Protein AF-A0A849KJQ4-F1 (afdb_monomer)

Organism: NCBI:txid2732512

Secondary structure (DSSP, 8-state):
--EEEEEEPPTTT-SSEEEEEE--SS---HHHHHHHHHHHHHHHS-GGGSEEEEEEESS--B-TTSPBPP--S--

Radius of gyration: 12.81 Å; Cα contacts (8 Å, |Δi|>4): 97; chains: 1; bounding box: 34×27×34 Å

Structure (mmCIF, N/CA/C/O backbone):
data_AF-A0A849KJQ4-F1
#
_entry.id   AF-A0A849KJQ4-F1
#
loop_
_atom_site.group_PDB
_atom_site.id
_atom_site.type_symbol
_atom_site.label_atom_id
_atom_site.label_alt_id
_atom_site.label_comp_id
_atom_site.label_asym_id
_atom_site.label_entity_id
_atom_site.label_seq_id
_atom_site.pdbx_PDB_ins_code
_atom_site.Cartn_x
_atom_site.Cartn_y
_atom_site.Cartn_z
_atom_site.occupancy
_atom_site.B_iso_or_equiv
_atom_site.auth_seq_id
_atom_site.auth_comp_id
_atom_site.auth_asym_id
_atom_site.auth_atom_id
_atom_site.pdbx_PDB_model_num
ATOM 1 N N . MET A 1 1 ? 1.837 -1.212 13.900 1.00 65.50 1 MET A N 1
ATOM 2 C CA . MET A 1 1 ? 1.104 -1.906 12.815 1.00 65.50 1 MET A CA 1
ATOM 3 C C . MET A 1 1 ? 0.533 -3.193 13.373 1.00 65.50 1 MET A C 1
ATOM 5 O O . MET A 1 1 ? 1.120 -3.709 14.317 1.00 65.50 1 MET A O 1
ATOM 9 N N . LEU A 1 2 ? -0.592 -3.673 12.843 1.00 85.38 2 LEU A N 1
ATOM 10 C CA . LEU A 1 2 ? -1.155 -4.973 13.244 1.00 85.38 2 LEU A CA 1
ATOM 11 C C . LEU A 1 2 ? -0.908 -6.064 12.226 1.00 85.38 2 LEU A C 1
ATOM 13 O O . LEU A 1 2 ? -0.731 -7.212 12.607 1.00 85.38 2 LEU A O 1
ATOM 17 N N . ASP A 1 3 ? -0.924 -5.682 10.957 1.00 92.88 3 ASP A N 1
ATOM 18 C CA . ASP A 1 3 ? -0.784 -6.600 9.848 1.00 92.88 3 ASP A CA 1
ATOM 19 C C . ASP A 1 3 ? -0.358 -5.823 8.600 1.00 92.88 3 ASP A C 1
ATOM 21 O O . ASP A 1 3 ? -0.489 -4.590 8.541 1.00 92.88 3 ASP A O 1
ATOM 25 N N . ALA A 1 4 ? 0.146 -6.540 7.608 1.00 95.44 4 ALA A N 1
ATOM 26 C CA . ALA A 1 4 ? 0.503 -5.992 6.315 1.00 95.44 4 ALA A CA 1
ATOM 27 C C . ALA A 1 4 ? 0.396 -7.063 5.227 1.00 95.44 4 ALA A C 1
ATOM 29 O O . ALA A 1 4 ? 0.746 -8.221 5.431 1.00 95.44 4 ALA A O 1
ATOM 30 N N . ALA A 1 5 ? -0.026 -6.651 4.036 1.00 97.19 5 ALA A N 1
ATOM 31 C CA . ALA A 1 5 ? 0.007 -7.489 2.847 1.00 97.19 5 ALA A CA 1
ATOM 32 C C . ALA A 1 5 ? 0.790 -6.791 1.738 1.00 97.19 5 ALA A C 1
ATOM 34 O O . ALA A 1 5 ? 0.609 -5.598 1.498 1.00 97.19 5 ALA A O 1
ATOM 35 N N . VAL A 1 6 ? 1.623 -7.548 1.026 1.00 96.81 6 VAL A N 1
ATOM 36 C CA . VAL A 1 6 ? 2.357 -7.080 -0.154 1.00 96.81 6 VAL A CA 1
ATOM 37 C C . VAL A 1 6 ? 1.933 -7.916 -1.354 1.00 96.81 6 VAL A C 1
ATOM 39 O O . VAL A 1 6 ? 1.834 -9.139 -1.267 1.00 96.81 6 VAL A O 1
ATOM 42 N N . ARG A 1 7 ? 1.654 -7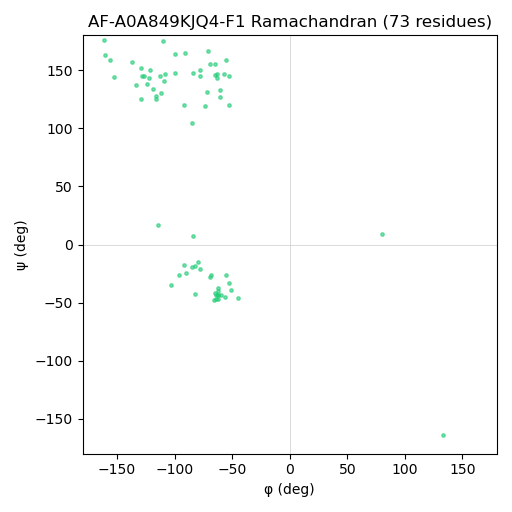.254 -2.477 1.00 97.38 7 ARG A N 1
ATOM 43 C CA . ARG A 1 7 ? 1.274 -7.889 -3.743 1.00 97.38 7 ARG A CA 1
ATOM 44 C C . ARG A 1 7 ? 2.004 -7.225 -4.905 1.00 97.38 7 ARG A C 1
ATOM 46 O O . ARG A 1 7 ? 2.403 -6.066 -4.812 1.00 97.38 7 ARG A O 1
ATOM 53 N N . LEU A 1 8 ? 2.145 -7.945 -6.015 1.00 97.31 8 LEU A N 1
ATOM 54 C CA . LEU A 1 8 ? 2.454 -7.308 -7.294 1.00 97.31 8 LEU A CA 1
ATOM 55 C C . LEU A 1 8 ? 1.293 -6.388 -7.685 1.00 97.31 8 LEU A C 1
ATOM 57 O O . LEU A 1 8 ? 0.127 -6.697 -7.428 1.00 97.31 8 LEU A O 1
ATOM 61 N N . MET A 1 9 ? 1.626 -5.254 -8.291 1.00 97.12 9 MET A N 1
ATOM 62 C CA . MET A 1 9 ? 0.659 -4.427 -8.998 1.00 97.12 9 MET A CA 1
ATOM 63 C C . MET A 1 9 ? -0.026 -5.253 -10.084 1.00 97.12 9 MET A C 1
ATOM 65 O O . MET A 1 9 ? 0.571 -6.155 -10.681 1.00 97.12 9 MET A O 1
ATOM 69 N N . ARG A 1 10 ? -1.298 -4.944 -10.324 1.00 95.38 10 ARG A N 1
ATOM 70 C CA . ARG A 1 10 ? -2.006 -5.469 -11.486 1.00 95.38 10 ARG A CA 1
ATOM 71 C C . ARG A 1 10 ? -1.367 -4.914 -12.761 1.00 95.38 10 ARG A C 1
ATOM 73 O O . ARG A 1 10 ? -0.785 -3.830 -12.713 1.00 95.38 10 ARG A O 1
ATOM 80 N N . PRO A 1 11 ? -1.503 -5.603 -13.907 1.00 94.69 11 PRO A N 1
ATOM 81 C CA . PRO A 1 11 ? -0.911 -5.141 -15.161 1.00 94.69 11 PRO A CA 1
ATOM 82 C C . PRO A 1 11 ? -1.278 -3.697 -15.541 1.00 94.69 11 PRO A C 1
ATOM 84 O O . PRO A 1 11 ? -0.449 -3.000 -16.115 1.00 94.69 11 PRO A O 1
ATOM 87 N N . ASP A 1 12 ? -2.486 -3.240 -15.196 1.00 94.88 12 ASP A N 1
ATOM 88 C CA . ASP A 1 12 ? -2.966 -1.873 -15.430 1.00 94.88 12 ASP A CA 1
ATOM 89 C C . ASP A 1 12 ? -2.424 -0.839 -14.426 1.00 94.88 12 ASP A C 1
ATOM 91 O O . ASP A 1 12 ? -2.389 0.348 -14.728 1.00 94.88 12 ASP A O 1
ATOM 95 N N . GLU A 1 13 ? -1.965 -1.273 -13.252 1.00 95.44 13 GLU A N 1
ATOM 96 C CA . GLU A 1 13 ? -1.391 -0.419 -12.201 1.00 95.44 13 GLU A CA 1
ATOM 97 C C . GLU A 1 13 ? 0.135 -0.255 -12.353 1.00 95.44 13 GLU A C 1
ATOM 99 O O . GLU A 1 13 ? 0.725 0.719 -11.875 1.00 95.44 13 GLU A O 1
ATOM 104 N N . GLY A 1 14 ? 0.794 -1.223 -13.002 1.00 94.88 14 GLY A N 1
ATOM 105 C CA . GLY A 1 14 ? 2.229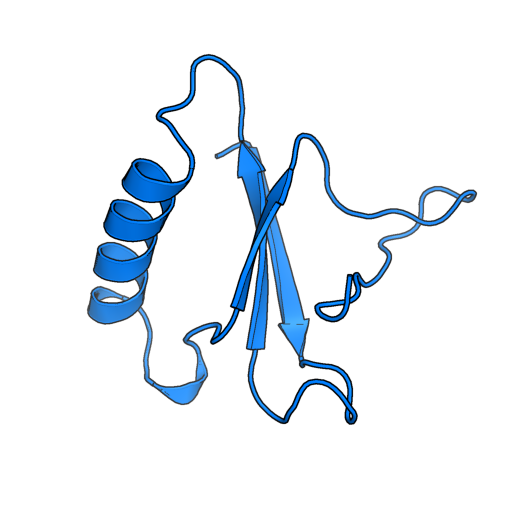 -1.229 -13.276 1.00 94.88 14 GLY A CA 1
ATOM 106 C C . GLY A 1 14 ? 2.911 -2.561 -12.952 1.00 94.88 14 GLY A C 1
ATOM 107 O O . GLY A 1 14 ? 2.280 -3.596 -12.784 1.00 94.88 14 GLY A O 1
ATOM 108 N N . THR A 1 15 ? 4.242 -2.539 -12.862 1.00 94.81 15 THR A N 1
ATOM 109 C CA . THR A 1 15 ? 5.082 -3.749 -12.713 1.00 94.81 15 THR A CA 1
ATOM 110 C C . THR A 1 15 ? 5.826 -3.818 -11.376 1.00 94.81 15 THR A C 1
ATOM 112 O O . THR A 1 15 ? 6.814 -4.537 -11.234 1.00 94.81 15 THR A O 1
ATOM 115 N N . ARG A 1 16 ? 5.397 -3.029 -10.386 1.00 96.44 16 ARG A N 1
ATOM 116 C CA . ARG A 1 16 ? 6.062 -2.890 -9.079 1.00 96.44 16 ARG A CA 1
ATOM 117 C C . ARG A 1 16 ? 5.234 -3.528 -7.965 1.00 96.44 16 ARG A C 1
ATOM 119 O O . ARG A 1 16 ? 4.128 -3.999 -8.194 1.00 96.44 16 ARG A O 1
ATOM 126 N N . LEU A 1 17 ? 5.770 -3.558 -6.749 1.00 97.88 17 LEU A N 1
ATOM 127 C CA . LEU A 1 17 ? 5.027 -4.003 -5.570 1.00 97.88 17 LEU A 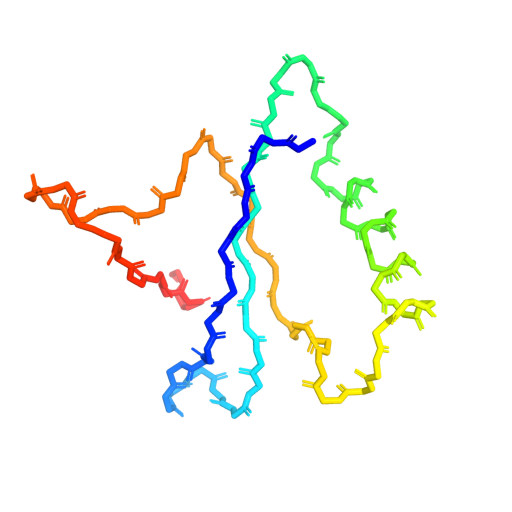CA 1
ATOM 128 C C . LEU A 1 17 ? 4.070 -2.908 -5.073 1.00 97.88 17 LEU A C 1
ATOM 130 O O . LEU A 1 17 ? 4.359 -1.714 -5.189 1.00 97.88 17 LEU A O 1
ATOM 134 N N . LYS A 1 18 ? 2.961 -3.326 -4.467 1.00 97.75 18 LYS A N 1
ATOM 135 C CA . LYS A 1 18 ? 2.043 -2.499 -3.679 1.00 97.75 18 LYS A CA 1
ATOM 136 C C . LYS A 1 18 ? 1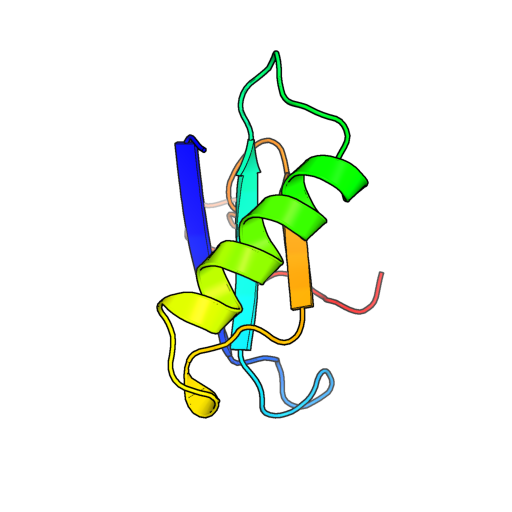.840 -3.125 -2.301 1.00 97.75 18 LYS A C 1
ATOM 138 O O . LYS A 1 18 ? 1.825 -4.350 -2.173 1.00 97.75 18 LYS A O 1
ATOM 143 N N . ALA A 1 19 ? 1.682 -2.292 -1.279 1.00 97.88 19 ALA A N 1
ATOM 144 C CA . ALA A 1 19 ? 1.484 -2.727 0.097 1.00 97.88 19 ALA A CA 1
ATOM 145 C C . ALA A 1 19 ? 0.180 -2.177 0.683 1.00 97.88 19 ALA A C 1
ATOM 147 O O . ALA A 1 19 ? -0.206 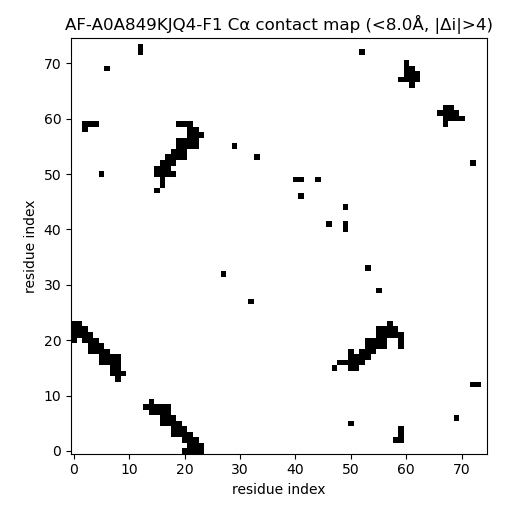-1.037 0.421 1.00 97.88 19 ALA A O 1
ATOM 148 N N . PHE A 1 20 ? -0.477 -2.994 1.496 1.00 97.56 20 PHE A N 1
ATOM 149 C CA . PHE A 1 20 ? -1.597 -2.602 2.336 1.00 97.56 20 PHE A CA 1
ATOM 150 C C . PHE A 1 20 ? -1.191 -2.771 3.793 1.00 97.56 20 PHE A C 1
ATOM 152 O O . PHE A 1 20 ? -0.771 -3.854 4.195 1.00 97.56 20 PHE A O 1
ATOM 159 N N . ILE A 1 21 ? -1.322 -1.712 4.580 1.00 96.44 21 ILE A N 1
ATOM 160 C CA . ILE A 1 21 ? -0.867 -1.657 5.964 1.00 96.44 21 ILE A CA 1
ATOM 161 C C . ILE A 1 21 ? -2.064 -1.473 6.890 1.00 96.44 21 ILE A C 1
ATOM 163 O O . ILE A 1 21 ? -2.844 -0.530 6.738 1.00 96.44 21 ILE A O 1
ATOM 167 N N . VAL A 1 22 ? -2.173 -2.344 7.894 1.00 95.12 22 VAL A N 1
ATOM 168 C CA . VAL A 1 22 ? -3.210 -2.248 8.921 1.00 95.12 22 VAL A CA 1
ATOM 169 C C . VAL A 1 22 ? -2.709 -1.438 10.113 1.00 95.12 22 VAL A C 1
ATOM 171 O O . VAL A 1 22 ? -1.733 -1.798 10.790 1.00 95.12 22 VAL A O 1
ATOM 174 N N . THR A 1 23 ? -3.400 -0.336 10.396 1.00 93.44 23 THR A N 1
ATOM 175 C CA . THR A 1 23 ? -3.108 0.546 11.532 1.00 93.44 23 THR A CA 1
ATOM 176 C C . THR A 1 23 ? -4.058 0.270 12.696 1.00 93.44 23 THR A C 1
ATOM 178 O O . THR A 1 23 ? -5.209 -0.116 12.505 1.00 93.44 23 THR A O 1
ATOM 181 N N . ARG A 1 24 ? -3.568 0.446 13.932 1.00 88.00 24 ARG A N 1
ATOM 182 C CA . ARG A 1 24 ? -4.389 0.375 15.149 1.00 88.00 24 ARG A CA 1
ATOM 183 C C . ARG A 1 24 ? -4.486 1.763 15.770 1.00 88.00 24 ARG A C 1
ATOM 185 O O . ARG A 1 24 ? -3.435 2.357 15.994 1.00 88.00 24 ARG A O 1
ATOM 192 N N . PRO A 1 25 ? -5.686 2.249 16.108 1.00 85.81 25 PRO A N 1
ATOM 193 C CA . PRO A 1 25 ? -5.828 3.438 16.931 1.00 85.81 25 PRO A CA 1
ATOM 194 C C . PRO A 1 25 ? -5.243 3.252 18.349 1.00 85.81 25 PRO A C 1
ATOM 196 O O . PRO A 1 25 ? -5.358 2.162 18.912 1.00 85.81 25 PRO A O 1
ATOM 199 N N . PRO A 1 26 ? -4.679 4.308 18.957 1.00 88.75 26 PRO A N 1
ATOM 200 C CA . PRO A 1 26 ? -4.332 5.573 18.318 1.00 88.75 26 PRO A CA 1
ATOM 201 C C . PRO A 1 26 ? -3.116 5.390 17.394 1.00 88.75 26 PRO A C 1
ATOM 203 O O . PRO A 1 26 ? -2.102 4.820 17.789 1.00 88.75 26 PRO A O 1
ATOM 206 N N . ALA A 1 27 ? -3.224 5.880 16.159 1.00 86.62 27 ALA A N 1
ATOM 207 C CA . ALA A 1 27 ? -2.126 5.913 15.197 1.00 86.62 27 ALA A CA 1
ATOM 208 C C . ALA A 1 27 ? -1.862 7.365 14.771 1.00 86.62 27 ALA A C 1
ATOM 210 O O . ALA A 1 27 ? -2.811 8.156 14.731 1.00 86.62 27 ALA A O 1
ATOM 211 N N . PRO A 1 28 ? -0.610 7.718 14.425 1.00 90.12 28 PRO A N 1
ATOM 212 C CA . PRO A 1 28 ? -0.316 8.993 13.785 1.00 90.12 28 PRO A CA 1
ATOM 213 C C . PRO A 1 28 ? -1.139 9.191 12.503 1.00 90.12 28 PRO A C 1
ATOM 215 O O . PRO A 1 28 ? -1.572 8.207 11.888 1.00 90.12 28 PRO A O 1
ATOM 218 N N . PRO A 1 29 ? -1.317 10.444 12.051 1.00 91.19 29 PRO A N 1
ATOM 219 C CA . PRO A 1 29 ? -1.903 10.723 10.748 1.00 91.19 29 PRO A CA 1
ATOM 220 C C . PRO A 1 29 ? -1.178 9.957 9.638 1.00 91.19 29 PRO A C 1
ATOM 222 O O . PRO A 1 29 ? 0.045 9.794 9.675 1.00 91.19 29 PRO A O 1
ATOM 225 N N . ALA A 1 30 ? -1.927 9.524 8.622 1.00 90.06 30 ALA A N 1
ATOM 226 C CA . ALA A 1 30 ? -1.389 8.722 7.525 1.00 90.06 30 ALA A CA 1
ATOM 227 C C . ALA A 1 30 ? -0.126 9.316 6.858 1.00 90.06 30 ALA A C 1
ATOM 229 O O . ALA A 1 30 ? 0.787 8.537 6.594 1.00 90.06 30 ALA A O 1
ATOM 230 N N . PRO A 1 31 ? 0.008 10.644 6.641 1.00 93.69 31 PRO A N 1
ATOM 231 C CA . PRO A 1 31 ? 1.231 11.215 6.069 1.00 93.69 31 PRO A CA 1
ATOM 232 C C . PRO A 1 31 ? 2.479 11.008 6.936 1.00 93.69 31 PRO A C 1
ATOM 234 O O . PRO A 1 31 ? 3.543 10.697 6.410 1.00 93.69 31 PRO A O 1
ATOM 237 N N . THR A 1 32 ? 2.352 11.140 8.260 1.00 94.06 32 THR A N 1
ATOM 238 C CA . THR A 1 32 ? 3.460 10.913 9.202 1.00 94.06 32 THR A CA 1
ATOM 239 C C . THR A 1 32 ? 3.875 9.450 9.186 1.00 94.06 32 THR A C 1
ATOM 241 O O . THR A 1 32 ? 5.046 9.135 9.007 1.00 94.06 32 THR A O 1
ATOM 244 N N . LEU A 1 33 ? 2.894 8.549 9.278 1.00 92.50 33 LEU A N 1
ATOM 245 C CA . LEU A 1 33 ? 3.155 7.115 9.242 1.00 92.50 33 LEU A CA 1
ATOM 246 C C . LEU A 1 33 ? 3.783 6.678 7.911 1.00 92.50 33 LEU A C 1
ATOM 248 O O . LEU A 1 33 ? 4.646 5.804 7.893 1.00 92.50 33 LEU A O 1
AT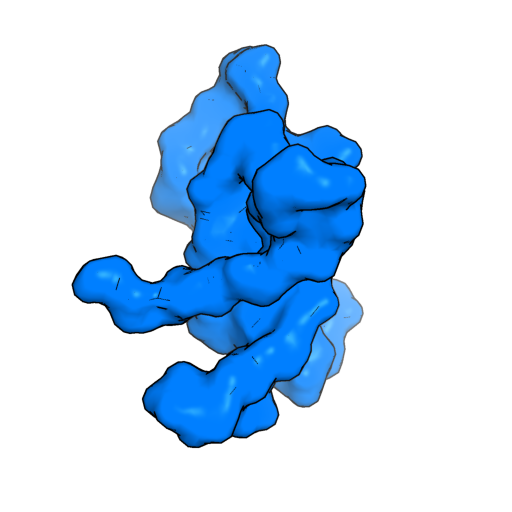OM 252 N N . LEU A 1 34 ? 3.354 7.283 6.802 1.00 94.56 34 LEU A N 1
ATOM 253 C CA . LEU A 1 34 ? 3.921 7.028 5.484 1.00 94.56 34 LEU A CA 1
ATOM 254 C C . LEU A 1 34 ? 5.385 7.464 5.407 1.00 94.56 34 LEU A C 1
ATOM 256 O O . LEU A 1 34 ? 6.195 6.711 4.878 1.00 94.56 34 LEU A O 1
ATOM 260 N N . ALA A 1 35 ? 5.731 8.638 5.940 1.00 95.56 35 ALA A N 1
ATOM 261 C CA . ALA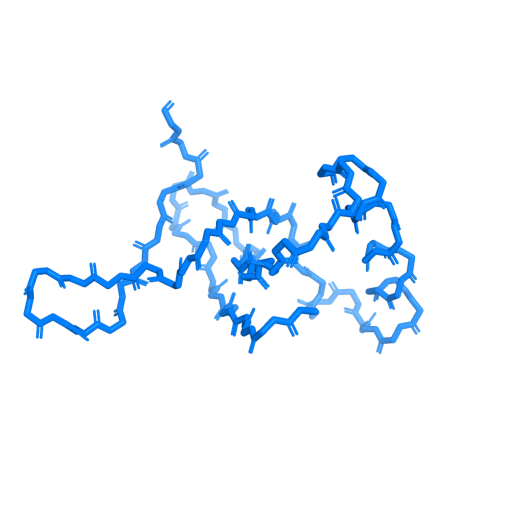 A 1 35 ? 7.106 9.131 5.943 1.00 95.56 35 ALA A CA 1
ATOM 262 C C . ALA A 1 35 ? 8.040 8.214 6.750 1.00 95.56 35 ALA A C 1
ATOM 264 O O . ALA A 1 35 ? 9.092 7.814 6.248 1.00 95.56 35 ALA A O 1
ATOM 265 N N . ASP A 1 36 ? 7.621 7.817 7.955 1.00 94.12 36 ASP A N 1
ATOM 266 C CA . ASP A 1 36 ? 8.393 6.909 8.812 1.00 94.12 36 ASP A CA 1
ATOM 267 C C . ASP A 1 36 ? 8.584 5.537 8.148 1.00 94.12 36 ASP A C 1
ATOM 269 O O . ASP A 1 36 ? 9.684 4.978 8.132 1.00 94.12 36 ASP A O 1
ATOM 273 N N . LEU A 1 37 ? 7.513 5.004 7.551 1.00 94.56 37 LEU A N 1
ATOM 274 C CA . LEU A 1 37 ? 7.552 3.732 6.839 1.00 94.56 37 LEU A CA 1
ATOM 275 C C . LEU A 1 37 ? 8.444 3.804 5.597 1.00 94.56 37 LEU A C 1
ATOM 277 O O . LEU A 1 37 ? 9.206 2.874 5.347 1.00 94.56 37 LEU A O 1
ATOM 281 N N . GLN A 1 38 ? 8.379 4.896 4.837 1.00 95.69 38 GLN A N 1
ATOM 282 C CA . GLN A 1 38 ? 9.212 5.088 3.654 1.00 95.69 38 GLN A CA 1
ATOM 283 C C . GLN A 1 38 ? 10.696 5.129 4.032 1.00 95.69 38 GLN A C 1
ATOM 285 O O . GLN A 1 38 ? 11.503 4.450 3.402 1.00 95.69 38 GLN A O 1
ATOM 290 N N . HIS A 1 39 ? 11.047 5.837 5.109 1.00 96.50 39 HIS A N 1
ATOM 291 C CA . HIS A 1 39 ? 12.419 5.870 5.612 1.00 96.50 39 HIS A CA 1
ATOM 292 C C . HIS A 1 39 ? 12.928 4.473 5.994 1.00 96.50 39 HIS A C 1
ATOM 294 O O . HIS A 1 39 ? 14.047 4.098 5.644 1.00 96.50 39 HIS A O 1
ATOM 300 N N . TRP A 1 40 ? 12.096 3.681 6.675 1.00 96.19 40 TRP A N 1
ATOM 301 C CA . TRP A 1 40 ? 12.428 2.297 7.007 1.00 96.19 40 TRP A CA 1
ATOM 302 C C . TRP A 1 40 ? 12.587 1.426 5.750 1.00 96.19 40 TRP A C 1
ATOM 304 O O . TRP A 1 40 ? 13.593 0.736 5.614 1.00 96.19 40 TRP A O 1
ATOM 314 N N . ILE A 1 41 ? 11.655 1.509 4.794 1.00 96.69 41 ILE A N 1
ATOM 315 C CA . ILE A 1 41 ? 11.713 0.778 3.515 1.00 96.69 41 ILE A CA 1
ATOM 316 C C . ILE A 1 41 ? 13.010 1.092 2.767 1.00 96.69 41 ILE A C 1
ATOM 318 O O . ILE A 1 41 ? 13.669 0.185 2.263 1.00 96.69 41 ILE A O 1
ATOM 322 N N . ASP A 1 42 ? 13.392 2.365 2.694 1.00 96.62 42 ASP A N 1
ATOM 323 C CA . ASP A 1 42 ? 14.577 2.781 1.948 1.00 96.62 42 ASP A CA 1
ATOM 324 C C . ASP A 1 42 ? 15.886 2.313 2.585 1.00 96.62 42 ASP A C 1
ATOM 326 O O . ASP A 1 42 ? 16.869 2.108 1.865 1.00 96.62 42 ASP A O 1
ATOM 330 N N . ARG A 1 43 ? 15.888 2.127 3.909 1.00 97.62 43 ARG A N 1
ATOM 331 C CA . ARG A 1 43 ? 17.037 1.631 4.665 1.00 97.62 43 ARG A CA 1
ATOM 332 C C . ARG A 1 43 ? 17.151 0.109 4.630 1.00 97.62 43 ARG A C 1
ATOM 334 O O . ARG A 1 43 ? 18.258 -0.396 4.490 1.00 97.62 43 ARG A O 1
ATOM 341 N N . GLU A 1 44 ? 16.035 -0.604 4.768 1.00 98.00 44 GLU A N 1
ATOM 342 C CA . GLU A 1 44 ? 16.043 -2.060 4.971 1.00 98.00 44 GLU A CA 1
ATOM 343 C C . GLU A 1 44 ? 15.850 -2.870 3.683 1.00 98.00 44 GLU A C 1
ATOM 345 O O . GLU A 1 44 ? 16.283 -4.018 3.619 1.00 98.00 44 GLU A O 1
ATOM 350 N N . LEU A 1 45 ? 15.193 -2.311 2.659 1.00 97.12 45 LEU A N 1
ATOM 351 C CA . LEU A 1 45 ? 14.813 -3.059 1.458 1.00 97.12 45 LEU A CA 1
ATOM 352 C C . LEU A 1 45 ? 15.637 -2.649 0.237 1.00 97.12 45 LEU A C 1
ATOM 354 O O . LEU A 1 45 ? 15.879 -1.464 -0.032 1.00 97.12 45 LEU A O 1
ATOM 358 N N . SER A 1 46 ? 16.011 -3.635 -0.577 1.00 96.75 46 SER A N 1
ATOM 359 C CA . SER A 1 46 ? 16.618 -3.388 -1.882 1.00 96.75 46 SER A CA 1
ATOM 360 C C . SER A 1 46 ? 15.596 -2.787 -2.848 1.00 96.75 46 SER A C 1
ATOM 362 O O . SER A 1 46 ? 14.389 -2.981 -2.715 1.00 96.75 46 SER A O 1
ATOM 364 N N . THR A 1 47 ? 16.064 -2.060 -3.864 1.00 95.00 47 THR A N 1
ATOM 365 C CA . THR A 1 47 ? 15.198 -1.387 -4.844 1.00 95.00 47 THR A CA 1
ATOM 366 C C . THR A 1 47 ? 14.031 -2.232 -5.379 1.00 95.00 47 THR A C 1
ATOM 368 O O . THR A 1 47 ? 12.934 -1.677 -5.434 1.00 95.00 47 THR A O 1
ATOM 371 N N . PRO A 1 48 ? 14.178 -3.510 -5.793 1.00 94.38 48 PRO A N 1
ATOM 372 C CA . PRO A 1 48 ? 13.042 -4.304 -6.281 1.00 94.38 48 PRO A CA 1
ATOM 373 C C . PRO A 1 48 ? 12.015 -4.665 -5.195 1.00 94.38 48 PRO A C 1
ATOM 375 O O . PRO A 1 48 ? 10.838 -4.819 -5.513 1.00 94.38 48 PRO A O 1
ATOM 378 N N . GLU A 1 49 ? 12.427 -4.746 -3.930 1.00 96.00 49 GLU A N 1
ATOM 379 C CA . GLU A 1 49 ? 11.570 -5.105 -2.791 1.00 96.00 49 GLU A CA 1
ATOM 380 C C . GLU A 1 49 ? 10.707 -3.932 -2.306 1.00 96.00 49 GLU A C 1
ATOM 382 O O . GLU A 1 49 ? 9.728 -4.137 -1.593 1.00 96.00 49 GLU A O 1
ATOM 387 N N . ARG A 1 50 ? 11.029 -2.697 -2.714 1.00 97.25 50 ARG A N 1
ATOM 388 C CA . ARG A 1 50 ? 10.301 -1.492 -2.290 1.00 97.25 50 ARG A CA 1
ATOM 389 C C . ARG A 1 50 ? 8.932 -1.399 -2.976 1.00 97.25 50 ARG A C 1
ATOM 391 O O . ARG A 1 50 ? 8.887 -1.269 -4.215 1.00 97.25 50 ARG A O 1
ATOM 398 N N . PRO A 1 51 ? 7.820 -1.399 -2.209 1.00 97.25 51 PRO A N 1
ATOM 399 C CA . PRO A 1 51 ? 6.501 -1.078 -2.734 1.00 97.25 51 PRO A CA 1
ATOM 400 C C . PRO A 1 51 ? 6.473 0.344 -3.287 1.00 97.25 51 PRO A C 1
ATOM 402 O O . PRO A 1 51 ? 6.923 1.281 -2.638 1.00 97.25 51 PRO A O 1
ATOM 405 N N . LYS A 1 52 ? 5.923 0.510 -4.489 1.00 96.19 52 LYS A N 1
ATOM 406 C CA . LYS A 1 52 ? 5.745 1.825 -5.120 1.00 96.19 52 LYS A CA 1
ATOM 407 C C . LYS A 1 52 ? 4.447 2.509 -4.676 1.00 96.19 52 LYS A C 1
ATOM 409 O O . LYS A 1 52 ? 4.311 3.718 -4.824 1.00 96.19 52 LYS A O 1
ATOM 414 N N . ALA A 1 53 ? 3.500 1.742 -4.141 1.00 95.88 53 ALA A N 1
ATOM 415 C CA . ALA A 1 53 ? 2.243 2.249 -3.609 1.00 95.88 53 ALA A CA 1
ATOM 416 C C . ALA A 1 53 ? 1.953 1.620 -2.246 1.00 95.88 53 ALA A C 1
ATOM 418 O O . ALA A 1 53 ? 2.123 0.412 -2.067 1.00 95.88 53 ALA A O 1
ATOM 419 N N . ILE A 1 54 ? 1.491 2.439 -1.304 1.00 96.38 54 ILE A N 1
ATOM 420 C CA . ILE A 1 54 ? 1.142 2.030 0.057 1.00 96.38 54 ILE A CA 1
ATOM 421 C C . ILE A 1 54 ? -0.263 2.550 0.359 1.00 96.38 54 ILE A C 1
ATOM 423 O O . ILE A 1 54 ? -0.523 3.744 0.229 1.00 96.38 54 ILE A O 1
ATOM 427 N N . ARG A 1 55 ? -1.171 1.657 0.762 1.00 95.75 55 ARG A N 1
ATOM 428 C CA . ARG A 1 55 ? -2.503 2.002 1.281 1.00 95.75 55 ARG A CA 1
ATOM 429 C C . ARG A 1 55 ? -2.589 1.647 2.761 1.00 95.75 55 ARG A C 1
ATOM 431 O O . ARG A 1 55 ? -2.048 0.630 3.187 1.00 95.75 55 ARG A O 1
ATOM 438 N N . PHE A 1 56 ? -3.310 2.459 3.525 1.00 94.94 56 PHE A N 1
ATOM 439 C CA . PHE A 1 56 ? -3.624 2.184 4.926 1.00 94.94 56 PHE A CA 1
ATOM 440 C C . PHE A 1 56 ? -5.100 1.821 5.083 1.00 94.94 56 PHE A C 1
ATOM 442 O O . PHE A 1 56 ? -5.953 2.370 4.384 1.00 94.94 56 PHE A O 1
ATOM 449 N N . GLY A 1 57 ? -5.408 0.936 6.028 1.00 93.62 57 GLY A N 1
ATOM 450 C CA . GLY A 1 57 ? -6.784 0.615 6.395 1.00 93.62 57 GLY A CA 1
ATOM 451 C C . GLY A 1 57 ? -6.900 -0.045 7.765 1.00 93.62 57 GLY A C 1
ATOM 452 O O . GLY A 1 57 ? -5.904 -0.326 8.426 1.00 93.62 57 GLY A O 1
ATOM 453 N N . ALA A 1 58 ? -8.139 -0.286 8.192 1.00 93.06 58 ALA A N 1
ATOM 454 C CA . ALA A 1 58 ? -8.432 -0.886 9.496 1.00 93.06 58 ALA A CA 1
ATOM 455 C C . ALA A 1 58 ? -8.312 -2.423 9.510 1.00 93.06 58 ALA A C 1
ATOM 457 O O . ALA A 1 58 ? -8.192 -3.016 10.577 1.00 93.06 58 ALA A O 1
ATOM 458 N N . GLN A 1 59 ? -8.345 -3.068 8.340 1.00 94.62 59 GLN A N 1
ATOM 459 C CA . GLN A 1 59 ? -8.206 -4.517 8.169 1.00 94.62 59 GLN A CA 1
ATOM 460 C C . GLN A 1 59 ? -7.703 -4.843 6.759 1.00 94.62 59 GLN A C 1
ATOM 462 O O . GLN A 1 59 ? -7.859 -4.023 5.850 1.00 94.62 59 GLN A O 1
ATOM 467 N N . LEU A 1 60 ? -7.116 -6.029 6.574 1.00 96.44 60 LEU A N 1
ATOM 468 C CA . LEU A 1 60 ? -6.696 -6.486 5.251 1.00 96.44 60 LEU A CA 1
ATOM 469 C C . LEU A 1 60 ? -7.906 -6.695 4.323 1.00 96.44 60 LEU A C 1
ATOM 471 O O . LEU A 1 60 ? -8.961 -7.138 4.783 1.00 96.44 60 LEU A O 1
ATOM 475 N N . PRO A 1 61 ? -7.762 -6.435 3.011 1.00 96.00 61 PRO A N 1
ATOM 476 C CA . PRO A 1 61 ? -8.806 -6.737 2.042 1.00 96.00 61 PRO A CA 1
ATOM 477 C C . PRO A 1 61 ? -9.126 -8.233 2.020 1.00 96.00 61 PRO A C 1
ATOM 479 O O . PRO A 1 61 ? -8.246 -9.073 1.807 1.00 96.00 61 PRO A O 1
ATOM 482 N N . VAL A 1 62 ? -10.405 -8.562 2.181 1.00 96.88 62 VAL A N 1
ATOM 483 C CA . VAL A 1 62 ? -10.926 -9.926 2.056 1.00 96.88 62 VAL A CA 1
ATOM 484 C C . VAL A 1 62 ? -12.128 -9.961 1.120 1.00 96.88 62 VAL A C 1
ATOM 486 O O . VAL A 1 62 ? -12.848 -8.977 0.962 1.00 96.88 62 VAL A O 1
ATOM 489 N N . THR A 1 63 ? -12.341 -11.101 0.471 1.00 95.50 63 THR A N 1
ATOM 490 C CA . THR A 1 63 ? -13.557 -11.371 -0.298 1.00 95.50 63 THR A CA 1
ATOM 491 C C . THR A 1 63 ? -14.745 -11.570 0.650 1.00 95.50 63 THR A C 1
ATOM 493 O O . THR A 1 63 ? -14.537 -11.825 1.838 1.00 95.50 63 THR A O 1
ATOM 496 N N . PRO A 1 64 ? -15.997 -11.554 0.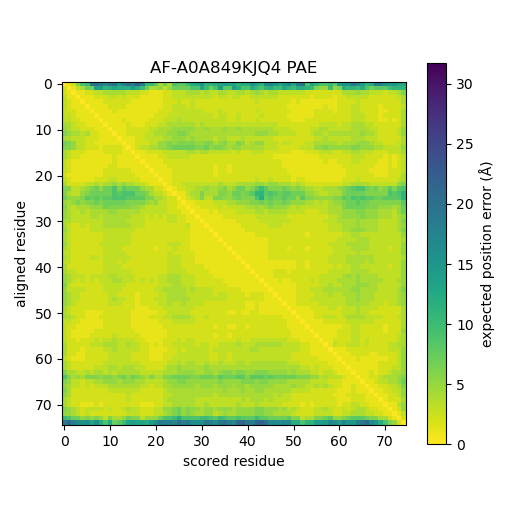154 1.00 95.12 64 PRO A N 1
ATOM 497 C CA . PRO A 1 64 ? -17.165 -11.873 0.980 1.00 95.12 64 PRO A CA 1
ATOM 498 C C . PRO A 1 64 ? -17.088 -13.248 1.665 1.00 95.12 64 PRO A C 1
ATOM 500 O O . PRO A 1 64 ? -17.658 -13.441 2.732 1.00 95.12 64 PRO A O 1
ATOM 503 N N . SER A 1 65 ? -16.348 -14.200 1.085 1.00 94.31 65 SER A N 1
ATOM 504 C CA . SER A 1 65 ? -16.091 -15.520 1.680 1.00 94.31 65 SER A CA 1
ATOM 505 C C . SER A 1 65 ? -14.915 -15.540 2.672 1.00 94.31 65 SER A C 1
ATOM 507 O O . SER A 1 65 ? -14.490 -16.617 3.079 1.00 94.31 65 SER A O 1
ATOM 509 N N . GLY A 1 66 ? -14.340 -14.383 3.017 1.00 94.12 66 GLY A N 1
ATOM 510 C CA . GLY A 1 66 ? -13.260 -14.240 3.999 1.00 94.12 66 GLY A CA 1
ATOM 511 C C . GLY A 1 66 ? -11.853 -14.576 3.491 1.00 94.12 66 GLY A C 1
ATOM 512 O O . GLY A 1 66 ? -10.919 -14.645 4.284 1.00 94.12 66 GLY A O 1
ATOM 513 N N . LYS A 1 67 ? -11.663 -14.796 2.183 1.00 95.19 67 LYS A N 1
ATOM 514 C CA . LYS A 1 67 ? -10.333 -15.086 1.613 1.00 95.19 67 LYS A CA 1
ATOM 515 C C . LYS A 1 67 ? -9.571 -13.797 1.329 1.00 95.19 67 LYS A C 1
ATOM 517 O O . LYS A 1 67 ? -10.188 -12.820 0.922 1.00 95.19 67 LYS A O 1
ATOM 522 N N . ALA A 1 68 ? -8.242 -13.817 1.450 1.00 95.19 68 ALA A N 1
ATOM 523 C CA . ALA A 1 68 ? -7.395 -12.671 1.117 1.00 95.19 68 ALA A CA 1
ATOM 524 C C . ALA A 1 68 ? -7.688 -12.152 -0.302 1.00 95.19 68 ALA A C 1
ATOM 526 O O . ALA A 1 68 ? -7.518 -12.875 -1.287 1.00 95.19 68 ALA A O 1
ATOM 527 N N . ALA A 1 69 ? -8.105 -10.894 -0.398 1.00 96.00 69 ALA A N 1
ATOM 528 C CA . ALA A 1 69 ? -8.402 -10.223 -1.654 1.00 96.00 69 ALA A CA 1
ATOM 529 C C . ALA A 1 69 ? -7.233 -9.332 -2.089 1.00 96.00 69 ALA A C 1
ATOM 531 O O . ALA A 1 69 ? -6.309 -9.038 -1.324 1.00 96.00 69 ALA A O 1
ATOM 532 N N . ASP A 1 70 ? -7.262 -8.943 -3.357 1.00 95.38 70 ASP A N 1
ATOM 533 C CA . ASP A 1 70 ? -6.442 -7.851 -3.870 1.00 95.38 70 ASP A CA 1
ATOM 534 C C . ASP A 1 70 ? -7.213 -6.522 -3.768 1.00 95.38 70 ASP A C 1
ATOM 536 O O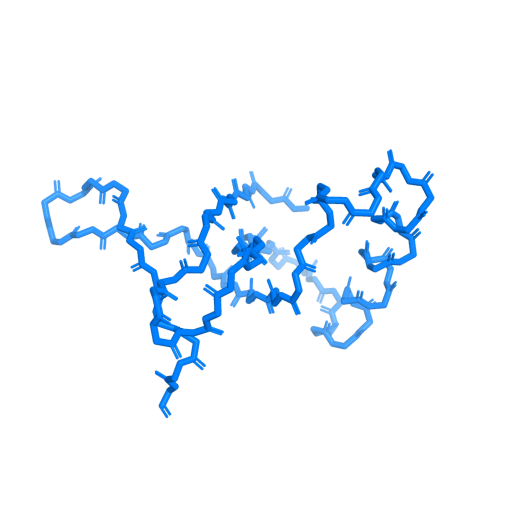 . ASP A 1 70 ? -8.430 -6.519 -3.581 1.00 95.38 70 ASP A O 1
ATOM 540 N N . TRP A 1 71 ? -6.519 -5.395 -3.906 1.00 95.12 71 TRP A N 1
ATOM 541 C CA . TRP A 1 71 ? -7.089 -4.047 -3.839 1.00 95.12 71 TRP A CA 1
ATOM 542 C C . TRP A 1 71 ? -6.684 -3.221 -5.062 1.00 95.12 71 TRP A C 1
ATOM 544 O O . TRP A 1 71 ? -5.572 -3.372 -5.559 1.00 95.12 71 TRP A O 1
ATOM 554 N N . SER A 1 72 ? -7.575 -2.353 -5.544 1.00 92.88 72 SER A N 1
ATOM 555 C CA . SER A 1 72 ? -7.274 -1.442 -6.658 1.00 92.88 72 SER A CA 1
ATOM 556 C C . SER A 1 72 ? -6.435 -0.255 -6.177 1.00 92.88 72 SER A C 1
ATOM 558 O O . SER A 1 72 ? -6.613 0.207 -5.047 1.00 92.88 72 SER A O 1
ATOM 560 N N . LEU A 1 73 ? -5.519 0.244 -7.004 1.00 92.38 73 LEU A N 1
ATOM 561 C CA . LEU A 1 73 ? -4.886 1.560 -6.823 1.00 92.38 73 LEU A CA 1
ATOM 562 C C . LEU A 1 73 ? -5.624 2.677 -7.567 1.00 92.38 73 LEU A C 1
ATOM 564 O O . LEU A 1 73 ? -5.426 3.848 -7.254 1.00 92.38 73 LEU A O 1
ATOM 568 N N . HIS A 1 74 ? -6.470 2.303 -8.523 1.00 83.81 74 HIS A N 1
ATOM 569 C CA . HIS A 1 74 ? -7.428 3.188 -9.166 1.00 83.81 74 HIS A CA 1
ATOM 570 C C . HIS A 1 74 ? -8.672 3.209 -8.272 1.00 83.81 74 HIS A C 1
ATOM 572 O O . HIS A 1 74 ? -9.365 2.191 -8.177 1.00 83.81 74 HIS A O 1
ATOM 578 N N . ASP A 1 75 ? -8.862 4.293 -7.529 1.00 59.72 75 ASP A N 1
ATOM 579 C CA . ASP A 1 75 ? -10.100 4.583 -6.794 1.00 59.72 75 ASP A CA 1
ATOM 580 C C . ASP A 1 75 ? -11.059 5.333 -7.734 1.00 59.72 75 ASP A C 1
ATOM 582 O O . ASP A 1 75 ? -10.567 6.228 -8.465 1.00 59.72 75 ASP A O 1
#

pLDDT: mean 93.77, std 5.97, range [59.72, 98.0]

InterPro domains:
  IPR025110 AMP-binding enzyme, C-terminal domain [PF13193] (9-67)
  IPR045851 AMP-binding enzyme domain superfamily [G3DSA:3.30.300.30] (2-75)

Foldseek 3Di:
DPDKDKDADDVVRHGAIEMEEADDPPDPPPVVVVVVVVVVCVVPDDPRRDHPYYHYDNDADADPVRHHDDDDPPD

Sequence (75 aa):
MLDAAVRLMRPDEGTRLKAFIVTRPPAPPAPTLLADLQHWIDRELSTPERPKAIRFGAQLPVTPSGKAADWSLHD

Nearest PDB structures (foldseek):
  5u2a-assembly1_A  TM=7.081E-01  e=2.668E-04  Brucella canis ATCC 23365
  4wv3-assembly1_A  TM=7.622E-01  e=2.982E-03  Stigmatella aurantiaca
  2v7b-assembly2_B  TM=7.748E-01  e=3.646E-03  Paraburkholderia xenovorans LB400
  2p2m-assembly2_B  TM=6.985E-01  e=2.280E-03  Salmonella enterica subsp. enterica serovar Typhimurium
  8rpl-assembly2_B  TM=6.637E-01  e=1.744E-03  Chloroflexota bacterium

Mean predicted aligned error: 3.16 Å

Solvent-accessible surface area (backbone atoms only — not comparable to full-atom values): 4755 Å² total; per-residue (Å²): 119,79,50,72,50,76,43,74,40,52,84,92,77,37,93,46,31,30,34,40,38,19,56,54,87,92,62,74,59,67,70,59,50,48,53,56,49,49,55,49,43,66,73,77,39,57,79,84,72,44,54,80,43,80,46,79,40,82,61,80,57,52,41,97,87,69,44,86,43,83,81,78,91,77,127